Protein AF-A0A538NXH7-F1 (afdb_monomer)

Mean predicted aligned error: 15.5 Å

Sequence (137 aa):
MNSCICNRLPARLLASCALILLAGQTIEAADPDWHSAPGCRWRQLPVAATGKTGFTLLSPEQTGITFTNILEERTGEANRVLFNGSGVAVGDYDGDGLADIYLCGLNGSNALYKNLGVRDRLQESILSRGGLYRRQW

Secondary structure (DSSP, 8-state):
------PPPP--SSSSSSSSSSTT---------PEEETTEEE------SSS--SPPPPPHHHH------B--HHHHHH-GGGGG---EEEE-SSSSSSPEEEE--SBS--EEEE---TTS--EEE---SS-------

Radius of gyration: 29.17 Å; Cα contacts (8 Å, |Δi|>4): 125; chains: 1; bounding box: 41×45×114 Å

Foldseek 3Di:
DDDDDDDDDDDDDDDDPPPPPPPPPPPPPPPAPWDDDVPDIDHDDPDPPDDDDDDDDDDCVRAVDPDDQDDDPVRCVVPVVCVVDDDKDWADPPPPPDIWIWGDHPPDDIWTWDDPDPVDHTHTDPPPPDDDDDDDD

Solvent-accessible surface area (backbone atoms only — not comparable to full-atom values): 9610 Å² total; per-residue (Å²): 139,86,84,86,85,82,84,82,81,80,96,79,88,85,84,80,81,83,81,74,79,78,85,72,80,76,79,70,74,74,80,70,79,66,46,81,52,95,95,48,72,49,58,85,76,89,71,76,93,68,78,86,83,81,86,78,91,74,52,44,89,72,48,40,57,79,86,70,72,43,71,59,65,71,59,34,70,77,38,63,70,56,76,79,59,58,60,74,50,76,44,51,85,85,71,83,81,47,67,20,41,39,41,43,34,77,42,80,71,64,48,42,32,41,53,60,53,102,88,41,55,34,40,72,51,82,84,78,80,77,79,92,77,90,69,89,127

pLDDT: mean 72.52, std 22.68, range [24.86, 96.19]

Structure (mmCIF, N/CA/C/O backbone):
data_AF-A0A538NXH7-F1
#
_entry.id   AF-A0A538NXH7-F1
#
loop_
_atom_site.group_PDB
_atom_site.id
_atom_site.type_symbol
_atom_site.label_atom_id
_atom_site.label_alt_id
_atom_site.label_comp_id
_atom_site.label_asym_id
_atom_site.label_entity_id
_atom_site.label_seq_id
_atom_site.pdbx_PDB_ins_code
_atom_site.Cartn_x
_atom_site.Cartn_y
_atom_site.Cartn_z
_atom_site.occupancy
_atom_site.B_iso_or_equiv
_atom_site.auth_seq_id
_atom_site.auth_comp_id
_atom_site.auth_asym_id
_atom_site.auth_atom_id
_atom_site.pdbx_PDB_model_num
ATOM 1 N N . MET A 1 1 ? 11.523 -21.056 91.749 1.00 37.94 1 MET A N 1
ATOM 2 C CA . MET A 1 1 ? 11.948 -21.652 90.464 1.00 37.94 1 MET A CA 1
ATOM 3 C C . MET A 1 1 ? 10.746 -21.714 89.539 1.00 37.94 1 MET A C 1
ATOM 5 O O . MET A 1 1 ? 9.652 -21.967 90.020 1.00 37.94 1 MET A O 1
ATOM 9 N N . ASN A 1 2 ? 11.014 -21.485 88.252 1.00 30.97 2 ASN A N 1
ATOM 10 C CA . ASN A 1 2 ? 10.152 -21.589 87.067 1.00 30.97 2 ASN A CA 1
ATOM 11 C C . ASN A 1 2 ? 9.356 -20.334 86.672 1.00 30.97 2 ASN A C 1
ATOM 13 O O . ASN A 1 2 ? 8.251 -20.068 87.129 1.00 30.97 2 ASN A O 1
ATOM 17 N N . SER A 1 3 ? 9.998 -19.593 85.763 1.00 32.03 3 SER A N 1
ATOM 18 C CA . SER A 1 3 ? 9.477 -18.497 84.951 1.00 32.03 3 SER A CA 1
ATOM 19 C C . SER A 1 3 ? 8.723 -19.064 83.740 1.00 32.03 3 SER A C 1
ATOM 21 O O . SER A 1 3 ? 9.250 -19.944 83.059 1.00 32.03 3 SER A O 1
ATOM 23 N N . CYS A 1 4 ? 7.521 -18.559 83.454 1.00 30.66 4 CYS A N 1
ATOM 24 C CA . CYS A 1 4 ? 6.772 -18.863 82.232 1.00 30.66 4 CYS A CA 1
ATOM 25 C C . CYS A 1 4 ? 7.037 -17.774 81.186 1.00 30.66 4 CYS A C 1
ATOM 27 O O . CYS A 1 4 ? 6.645 -16.622 81.361 1.00 30.66 4 CYS A O 1
ATOM 29 N N . ILE A 1 5 ? 7.688 -18.147 80.085 1.00 42.75 5 ILE A N 1
ATOM 30 C CA . ILE A 1 5 ? 7.879 -17.302 78.903 1.00 42.75 5 ILE A CA 1
ATOM 31 C C . ILE A 1 5 ? 6.667 -17.511 77.988 1.00 42.75 5 ILE A C 1
ATOM 33 O O . ILE A 1 5 ? 6.470 -18.595 77.446 1.00 42.75 5 ILE A O 1
ATOM 37 N N . CYS A 1 6 ? 5.840 -16.477 77.831 1.00 33.03 6 CYS A N 1
ATOM 38 C CA . CYS A 1 6 ? 4.724 -16.451 76.888 1.00 33.03 6 CYS A CA 1
ATOM 39 C C . CYS A 1 6 ? 5.203 -15.778 75.590 1.00 33.03 6 CYS A C 1
ATOM 41 O O . CYS A 1 6 ? 5.519 -14.588 75.580 1.00 33.03 6 CYS A O 1
ATOM 43 N N . ASN A 1 7 ? 5.317 -16.552 74.510 1.00 36.41 7 ASN A N 1
ATOM 44 C CA . ASN A 1 7 ? 5.834 -16.091 73.223 1.00 36.41 7 ASN A CA 1
ATOM 45 C C . ASN A 1 7 ? 4.742 -15.315 72.460 1.00 36.41 7 ASN A C 1
ATOM 47 O O . ASN A 1 7 ? 3.710 -15.880 72.100 1.00 36.41 7 ASN A O 1
ATOM 51 N N . ARG A 1 8 ? 4.964 -14.019 72.202 1.00 42.31 8 ARG A N 1
ATOM 52 C CA . ARG A 1 8 ? 4.133 -13.200 71.302 1.00 42.31 8 ARG A CA 1
ATOM 53 C C . ARG A 1 8 ? 4.491 -13.524 69.846 1.00 42.31 8 ARG A C 1
ATOM 55 O O . ARG A 1 8 ? 5.627 -13.305 69.438 1.00 42.31 8 ARG A O 1
ATOM 62 N N . LEU A 1 9 ? 3.527 -13.994 69.056 1.00 43.16 9 LEU A N 1
ATOM 63 C CA . LEU A 1 9 ? 3.652 -14.099 67.595 1.00 43.16 9 LEU A CA 1
ATOM 64 C C . LEU A 1 9 ? 3.444 -12.711 66.947 1.00 43.16 9 LEU A C 1
ATOM 66 O O . LEU A 1 9 ? 2.537 -11.988 67.366 1.00 43.16 9 LEU A O 1
ATOM 70 N N . PRO A 1 10 ? 4.252 -12.301 65.948 1.00 41.41 10 PRO A N 1
ATOM 71 C CA . PRO A 1 10 ? 4.138 -10.979 65.341 1.00 41.41 10 PRO A CA 1
ATOM 72 C C . PRO A 1 10 ? 3.034 -10.917 64.273 1.00 41.41 10 PRO A C 1
ATOM 74 O O . PRO A 1 10 ? 2.918 -11.772 63.396 1.00 41.41 10 PRO A O 1
ATOM 77 N N . ALA A 1 11 ? 2.254 -9.838 64.329 1.00 48.34 11 ALA A N 1
ATOM 78 C CA . ALA A 1 11 ? 1.169 -9.485 63.419 1.00 48.34 11 ALA A CA 1
ATOM 79 C C . ALA A 1 11 ? 1.677 -9.045 62.030 1.00 48.34 11 ALA A C 1
ATOM 81 O O . ALA A 1 11 ? 1.705 -7.856 61.712 1.00 48.34 11 ALA A O 1
ATOM 82 N N . ARG A 1 12 ? 2.105 -9.992 61.188 1.00 46.69 12 ARG A N 1
ATOM 83 C CA . ARG A 1 12 ? 2.513 -9.713 59.798 1.00 46.69 12 ARG A CA 1
ATOM 84 C C . ARG A 1 12 ? 2.051 -10.805 58.837 1.00 46.69 12 ARG A C 1
ATOM 86 O O . ARG A 1 12 ? 2.878 -11.501 58.268 1.00 46.69 12 ARG A O 1
ATOM 93 N N . LEU A 1 13 ? 0.741 -10.989 58.675 1.00 45.44 13 LEU A N 1
ATOM 94 C CA . LEU A 1 13 ? 0.214 -11.937 57.681 1.00 45.44 13 LEU A CA 1
ATOM 95 C C . LEU A 1 13 ? -1.259 -11.683 57.313 1.00 45.44 13 LEU A C 1
ATOM 97 O O . LEU A 1 13 ? -2.036 -12.618 57.221 1.00 45.44 13 LEU A O 1
ATOM 101 N N . LEU A 1 14 ? -1.680 -10.427 57.117 1.00 48.38 14 LEU A N 1
ATOM 102 C CA . LEU A 1 14 ? -3.050 -10.116 56.655 1.00 48.38 14 LEU A CA 1
ATOM 103 C C . LEU A 1 14 ? -3.125 -8.909 55.697 1.00 48.38 14 LEU A C 1
ATOM 105 O O . LEU A 1 14 ? -4.098 -8.166 55.713 1.00 48.38 14 LEU A O 1
ATOM 109 N N . ALA A 1 15 ? -2.112 -8.684 54.854 1.00 45.25 15 ALA A N 1
ATOM 110 C CA . ALA A 1 15 ? -2.114 -7.551 53.914 1.00 45.25 15 ALA A CA 1
ATOM 111 C C . ALA A 1 15 ? -1.806 -7.935 52.454 1.00 45.25 15 ALA A C 1
ATOM 113 O O . ALA A 1 15 ? -1.349 -7.093 51.690 1.00 45.25 15 ALA A O 1
ATOM 114 N N . SER A 1 16 ? -2.058 -9.187 52.050 1.00 48.09 16 SER A N 1
ATOM 115 C CA . SER A 1 16 ? -1.743 -9.660 50.687 1.00 48.09 16 SER A CA 1
ATOM 116 C C . SER A 1 16 ? -2.958 -10.042 49.833 1.00 48.09 16 SER A C 1
ATOM 118 O O . SER A 1 16 ? -2.782 -10.378 48.669 1.00 48.09 16 SER A O 1
ATOM 120 N N . CYS A 1 17 ? -4.190 -9.956 50.351 1.00 39.97 17 CYS A N 1
ATOM 121 C CA . CYS A 1 17 ? -5.390 -10.345 49.588 1.00 39.97 17 CYS A CA 1
ATOM 122 C C . CYS A 1 17 ? -6.182 -9.172 48.981 1.00 39.97 17 CYS A C 1
ATOM 124 O O . CYS A 1 17 ? -7.106 -9.407 48.212 1.00 39.97 17 CYS A O 1
ATOM 126 N N . ALA A 1 18 ? -5.834 -7.914 49.274 1.00 45.88 18 ALA A N 1
ATOM 127 C CA . ALA A 1 18 ? -6.592 -6.751 48.791 1.00 45.88 18 ALA A CA 1
ATOM 128 C C . ALA A 1 18 ? -6.104 -6.180 47.441 1.00 45.88 18 ALA A C 1
ATOM 130 O O . ALA A 1 18 ? -6.709 -5.247 46.924 1.00 45.88 18 ALA A O 1
ATOM 131 N N . LEU A 1 19 ? -5.033 -6.726 46.848 1.00 43.53 19 LEU A N 1
ATOM 132 C CA . LEU A 1 19 ? -4.392 -6.157 45.651 1.00 43.53 19 LEU A CA 1
ATOM 133 C C . LEU A 1 19 ? -4.705 -6.903 44.337 1.00 43.53 19 LEU A C 1
ATOM 135 O O . LEU A 1 19 ? -4.025 -6.689 43.341 1.00 43.53 19 LEU A O 1
ATOM 139 N N . ILE A 1 20 ? -5.715 -7.783 44.319 1.00 49.56 20 ILE A N 1
ATOM 140 C CA . ILE A 1 20 ? -6.089 -8.590 43.132 1.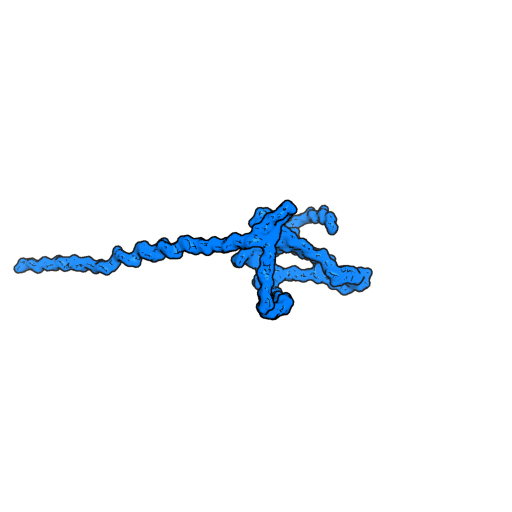00 49.56 20 ILE A CA 1
ATOM 141 C C . ILE A 1 20 ? -7.476 -8.195 42.570 1.00 49.56 20 ILE A C 1
ATOM 143 O O . ILE A 1 20 ? -7.975 -8.804 41.635 1.00 49.56 20 ILE A O 1
ATOM 147 N N . LEU A 1 21 ? -8.107 -7.124 43.068 1.00 46.94 21 LEU A N 1
ATOM 148 C CA . LEU A 1 21 ? -9.425 -6.671 42.579 1.00 46.94 21 LEU A CA 1
ATOM 149 C C . LEU A 1 21 ? -9.387 -5.487 41.592 1.00 46.94 21 LEU A C 1
ATOM 151 O O . LEU A 1 21 ? -10.435 -4.982 41.210 1.00 46.94 21 LEU A O 1
ATOM 155 N N . LEU A 1 22 ? -8.206 -5.064 41.126 1.00 50.72 22 LEU A N 1
ATOM 156 C CA . LEU A 1 22 ? -8.057 -3.986 40.128 1.00 50.72 22 LEU A CA 1
ATOM 157 C C . LEU A 1 22 ? -7.802 -4.478 38.690 1.00 50.72 22 LEU A C 1
ATOM 159 O O . LEU A 1 22 ? -7.595 -3.664 37.797 1.00 50.72 22 LEU A O 1
ATOM 163 N N . ALA A 1 23 ? -7.842 -5.788 38.430 1.00 50.47 23 ALA A N 1
ATOM 164 C CA . ALA A 1 23 ? -7.493 -6.365 37.124 1.00 50.47 23 ALA A CA 1
ATOM 165 C C . ALA A 1 23 ? -8.675 -6.507 36.137 1.00 50.47 23 ALA A C 1
ATOM 167 O O . ALA A 1 23 ? -8.577 -7.259 35.173 1.00 50.47 23 ALA A O 1
ATOM 168 N N . GLY A 1 24 ? -9.800 -5.827 36.379 1.00 46.84 24 GLY A N 1
ATOM 169 C CA . GLY A 1 24 ? -11.055 -6.070 35.655 1.00 46.84 24 GLY A CA 1
ATOM 170 C C . GLY A 1 24 ? -11.581 -4.926 34.790 1.00 46.84 24 GLY A C 1
ATOM 171 O O . GLY A 1 24 ? -12.680 -5.054 34.266 1.00 46.84 24 GLY A O 1
ATOM 172 N N . GLN A 1 25 ? -10.866 -3.806 34.640 1.00 47.03 25 GLN A N 1
ATOM 173 C CA . GLN A 1 25 ? -11.302 -2.765 33.704 1.00 47.03 25 GLN A CA 1
ATOM 174 C C . GLN A 1 25 ? -10.799 -3.099 32.302 1.00 47.03 25 GLN A C 1
ATOM 176 O O . GLN A 1 25 ? -9.761 -2.616 31.850 1.00 47.03 25 GLN A O 1
ATOM 181 N N . THR A 1 26 ? -11.542 -3.960 31.608 1.00 51.25 26 THR A N 1
ATOM 182 C CA . THR A 1 26 ? -11.484 -4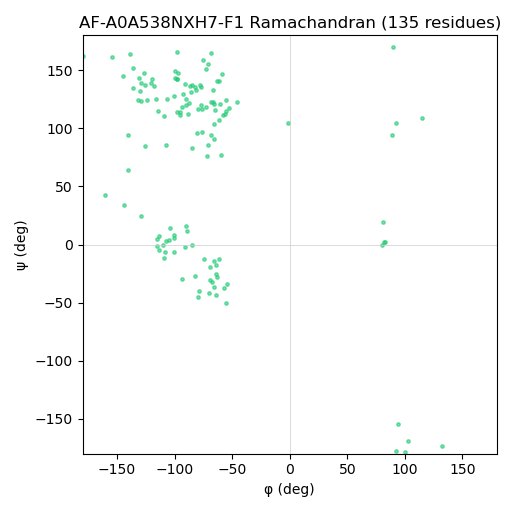.009 30.151 1.00 51.25 26 THR A CA 1
ATOM 183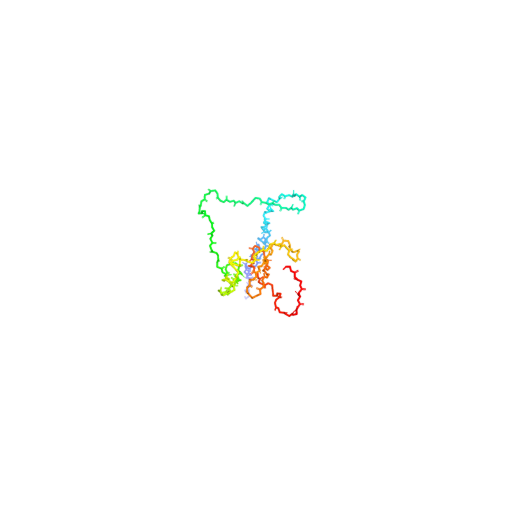 C C . THR A 1 26 ? -11.935 -2.645 29.649 1.00 51.25 26 THR A C 1
ATOM 185 O O . THR A 1 26 ? -13.107 -2.292 29.753 1.00 51.25 26 THR A O 1
ATOM 188 N N . ILE A 1 27 ? -10.995 -1.848 29.143 1.00 49.97 27 ILE A N 1
ATOM 189 C CA . ILE A 1 27 ? -11.334 -0.723 28.277 1.00 49.97 27 ILE A CA 1
ATOM 190 C C . ILE A 1 27 ? -11.905 -1.372 27.016 1.00 49.97 27 ILE A C 1
ATOM 192 O O . ILE A 1 27 ? -11.150 -1.767 26.126 1.00 49.97 27 ILE A O 1
ATOM 196 N N . GLU A 1 28 ? -13.221 -1.575 26.978 1.00 51.88 28 GLU A N 1
ATOM 197 C CA . GLU A 1 28 ? -13.920 -1.794 25.719 1.00 51.88 28 GLU A CA 1
ATOM 198 C C . GLU A 1 28 ? -13.616 -0.564 24.872 1.00 51.88 28 GLU A C 1
ATOM 200 O O . GLU A 1 28 ? -13.975 0.564 25.220 1.00 51.88 28 GLU A O 1
ATOM 205 N N . ALA A 1 29 ? -12.839 -0.764 23.806 1.00 53.25 29 ALA A N 1
ATOM 206 C CA . ALA A 1 29 ? -12.710 0.249 22.781 1.00 53.25 29 ALA A CA 1
ATOM 207 C C . ALA A 1 29 ? -14.138 0.548 22.327 1.00 53.25 29 ALA A C 1
ATOM 209 O O . ALA A 1 29 ? -14.811 -0.363 21.851 1.00 53.25 29 ALA A O 1
ATOM 210 N N . ALA A 1 30 ? -14.606 1.777 22.570 1.00 56.31 30 ALA A N 1
ATOM 211 C CA . ALA A 1 30 ? -15.941 2.201 22.178 1.00 56.31 30 ALA A CA 1
ATOM 212 C C . ALA A 1 30 ? -16.180 1.748 20.736 1.00 56.31 30 ALA A C 1
ATOM 214 O O . ALA A 1 30 ? -15.360 2.062 19.864 1.00 56.31 30 ALA A O 1
ATOM 215 N N . ASP A 1 31 ? -17.237 0.955 20.528 1.00 58.09 31 ASP A N 1
ATOM 216 C CA . ASP A 1 31 ? -17.614 0.490 19.199 1.00 58.09 31 ASP A CA 1
ATOM 217 C C . ASP A 1 31 ? -17.713 1.735 18.316 1.00 58.09 31 ASP A C 1
ATOM 219 O O . ASP A 1 31 ? -18.445 2.670 18.665 1.00 58.09 31 ASP A O 1
ATOM 223 N N . PRO A 1 32 ? -16.886 1.858 17.268 1.00 66.62 32 PRO A N 1
ATOM 224 C CA . PRO A 1 32 ? -16.917 3.060 16.467 1.00 66.62 32 PRO A CA 1
ATOM 225 C C . PRO A 1 32 ? -18.314 3.256 15.875 1.00 66.62 32 PRO A C 1
ATOM 227 O O . PRO A 1 32 ? -18.947 2.268 15.531 1.00 66.62 32 PRO A O 1
ATOM 230 N N . ASP A 1 33 ? -18.765 4.503 15.697 1.00 82.88 33 ASP A N 1
ATOM 231 C CA . ASP A 1 33 ? -20.027 4.842 15.008 1.00 82.88 33 ASP A CA 1
ATOM 232 C C . ASP A 1 33 ? -20.029 4.326 13.551 1.00 82.88 33 ASP A C 1
ATOM 234 O O . ASP A 1 33 ? -19.768 5.051 12.587 1.00 82.88 33 ASP A O 1
ATOM 238 N N . TRP A 1 34 ? -20.250 3.028 13.379 1.00 85.31 34 TRP A N 1
ATOM 239 C CA . TRP A 1 34 ? -20.320 2.347 12.101 1.00 85.31 34 TRP A CA 1
ATOM 240 C C . TRP A 1 34 ? -21.768 2.360 11.620 1.00 85.31 34 TRP A C 1
ATOM 242 O O . TRP A 1 34 ? -22.665 1.794 12.241 1.00 85.31 34 TRP A O 1
ATOM 252 N N . HIS A 1 35 ? -21.994 2.953 10.455 1.00 89.00 35 HIS A N 1
ATOM 253 C CA . HIS A 1 35 ? -23.268 2.911 9.755 1.00 89.00 35 HIS A CA 1
ATOM 254 C C . HIS A 1 35 ? -23.274 1.742 8.770 1.00 89.00 35 HIS A C 1
ATOM 256 O O . HIS A 1 35 ? -22.359 1.594 7.958 1.00 89.00 35 HIS A O 1
ATOM 262 N N . SER A 1 36 ? -24.318 0.916 8.824 1.00 92.12 36 SER A N 1
ATOM 263 C CA . SER A 1 36 ? -24.506 -0.206 7.898 1.00 92.12 36 SER A CA 1
ATOM 264 C C . SER A 1 36 ? -25.318 0.215 6.671 1.00 92.12 36 SER A C 1
ATOM 266 O O . SER A 1 36 ? -26.322 0.917 6.797 1.00 92.12 36 SER A O 1
ATOM 268 N N . ALA A 1 37 ? -24.908 -0.243 5.490 1.00 88.31 37 ALA A N 1
ATOM 269 C CA . ALA A 1 37 ? -25.612 -0.081 4.221 1.00 88.31 37 ALA A CA 1
ATOM 270 C C . ALA A 1 37 ? -25.541 -1.392 3.408 1.00 88.31 37 ALA A C 1
ATOM 272 O O . ALA A 1 37 ? -24.726 -2.266 3.718 1.00 88.31 37 ALA A O 1
ATOM 273 N N . PRO A 1 38 ? -26.383 -1.587 2.374 1.00 93.19 38 PRO A N 1
ATOM 274 C CA . PRO A 1 38 ? -26.321 -2.794 1.553 1.00 93.19 38 PRO A CA 1
ATOM 275 C C . PRO A 1 38 ? -24.924 -2.989 0.946 1.00 93.19 38 PRO A C 1
ATOM 277 O O . PRO A 1 38 ? -24.489 -2.210 0.103 1.00 93.19 38 PRO A O 1
ATOM 280 N N . GLY A 1 39 ? -24.218 -4.031 1.391 1.00 85.12 39 GLY A N 1
ATOM 281 C CA . GLY A 1 39 ? -22.886 -4.386 0.898 1.00 85.12 39 GLY A CA 1
ATOM 282 C C . GLY A 1 39 ? -21.713 -3.602 1.500 1.00 85.12 39 GLY A C 1
ATOM 283 O O . GLY A 1 39 ? -20.580 -3.852 1.096 1.00 85.12 39 GLY A O 1
ATOM 284 N N . CYS A 1 40 ? -21.927 -2.688 2.454 1.00 82.00 40 CYS A N 1
ATOM 285 C CA . CYS A 1 40 ? -20.820 -1.988 3.112 1.00 82.00 40 CYS A CA 1
ATOM 286 C C . CYS A 1 40 ? -21.157 -1.481 4.522 1.00 82.00 40 CYS A C 1
ATOM 288 O O . CYS A 1 40 ? -22.314 -1.312 4.902 1.00 82.00 40 CYS A O 1
ATOM 290 N N . ARG A 1 41 ? -20.109 -1.191 5.298 1.00 85.44 41 ARG A N 1
ATOM 291 C CA . ARG A 1 41 ? -20.187 -0.360 6.504 1.00 85.44 41 ARG A CA 1
ATOM 292 C C . ARG A 1 41 ? -19.290 0.851 6.321 1.00 85.44 41 ARG A C 1
ATOM 294 O O . ARG A 1 41 ? -18.209 0.732 5.745 1.00 85.44 41 ARG A O 1
ATOM 301 N N . TRP A 1 42 ? -19.717 2.004 6.808 1.00 86.38 42 TRP A N 1
ATOM 302 C CA . TRP A 1 42 ? -18.929 3.227 6.731 1.00 86.38 42 TRP A CA 1
ATOM 303 C C . TRP A 1 42 ? -18.976 3.973 8.056 1.00 86.38 42 TRP A C 1
ATOM 305 O O . TRP A 1 42 ? -19.930 3.867 8.819 1.00 86.38 42 TRP A O 1
ATOM 315 N N . ARG A 1 43 ? -17.920 4.729 8.331 1.00 87.44 43 ARG A N 1
ATOM 316 C CA . ARG A 1 43 ? -17.825 5.616 9.486 1.00 87.44 43 ARG A CA 1
ATOM 317 C C . ARG A 1 43 ? -17.224 6.921 9.013 1.00 87.44 43 ARG A C 1
ATOM 319 O O . ARG A 1 43 ? -16.228 6.910 8.286 1.00 87.44 43 ARG A O 1
ATOM 326 N N . GLN A 1 44 ? -17.801 8.037 9.439 1.00 84.06 44 GLN A N 1
ATOM 327 C CA . GLN A 1 44 ? -17.192 9.332 9.189 1.00 84.06 44 GLN A CA 1
ATOM 328 C C . GLN A 1 44 ? -15.879 9.425 9.969 1.00 84.06 44 GLN A C 1
ATOM 330 O O . GLN A 1 44 ? -15.852 9.266 11.188 1.00 84.06 44 GLN A O 1
ATOM 335 N N . LEU A 1 45 ? -14.777 9.674 9.262 1.00 81.25 45 LEU A N 1
ATOM 336 C CA . LEU A 1 45 ? -13.500 9.930 9.912 1.00 81.25 45 LEU A CA 1
ATOM 337 C C . LEU A 1 45 ? -13.592 11.288 10.6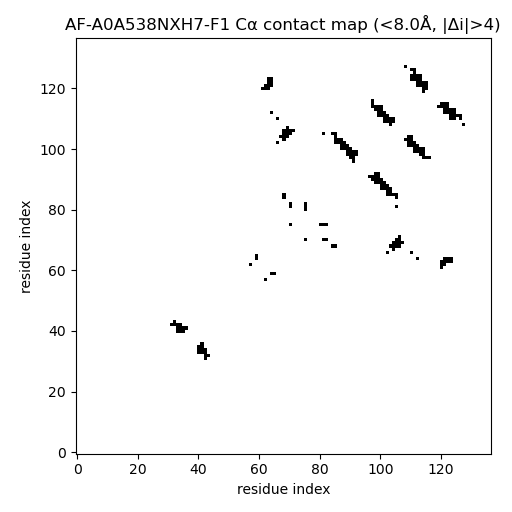30 1.00 81.25 45 LEU A C 1
ATOM 339 O O . LEU A 1 45 ? -13.876 12.285 9.960 1.00 81.25 45 LEU A O 1
ATOM 343 N N . PRO A 1 46 ? -13.365 11.367 11.955 1.00 78.25 46 PRO A N 1
ATOM 344 C CA . PRO A 1 46 ? -13.312 12.645 12.648 1.00 78.25 46 PRO A CA 1
ATOM 345 C C . PRO A 1 46 ? -12.094 13.421 12.143 1.00 78.25 46 PRO A C 1
ATOM 347 O O . PRO A 1 46 ? -10.955 13.110 12.486 1.00 78.25 46 PRO A O 1
ATOM 350 N N . VAL A 1 47 ? -12.323 14.412 11.285 1.00 78.25 47 VAL A N 1
ATOM 351 C CA . VAL A 1 47 ? -11.267 15.309 10.812 1.00 78.25 47 VAL A CA 1
ATOM 352 C C . VAL A 1 47 ? -11.204 16.488 11.773 1.00 78.25 47 VAL A C 1
ATOM 354 O O . VAL A 1 47 ? -12.218 17.140 12.023 1.00 78.25 47 VAL A O 1
ATOM 357 N N . ALA A 1 48 ? -10.028 16.756 12.339 1.00 78.38 48 ALA A N 1
ATOM 358 C CA . ALA A 1 48 ? -9.849 17.888 13.239 1.00 78.38 48 ALA A CA 1
ATOM 359 C C . ALA A 1 48 ? -10.170 19.202 12.502 1.00 78.38 48 ALA A C 1
ATOM 361 O O . ALA A 1 48 ? -9.543 19.524 11.495 1.00 78.38 48 ALA A O 1
ATOM 362 N N . ALA A 1 49 ? -11.152 19.959 13.006 1.00 73.44 49 ALA A N 1
ATOM 363 C CA . ALA A 1 49 ? -11.561 21.245 12.427 1.00 73.44 49 ALA A CA 1
ATOM 364 C C . ALA A 1 49 ? -10.494 22.343 12.601 1.00 73.44 49 ALA A C 1
ATOM 366 O O . ALA A 1 49 ? -10.508 23.354 11.903 1.00 73.44 49 ALA A O 1
ATOM 367 N N . THR A 1 50 ? -9.569 22.142 13.540 1.00 76.75 50 THR A N 1
ATOM 368 C CA . THR A 1 50 ? -8.448 23.030 13.846 1.00 76.75 50 THR A CA 1
ATOM 369 C C . THR A 1 50 ? -7.156 22.214 13.911 1.00 76.75 50 THR A C 1
ATOM 371 O O . THR A 1 50 ? -7.152 21.072 14.366 1.00 76.75 50 THR A O 1
ATOM 374 N N . GLY A 1 51 ? -6.046 22.782 13.434 1.00 73.69 51 GLY A N 1
ATOM 375 C CA . GLY A 1 51 ? -4.748 22.103 13.383 1.00 73.69 51 GLY A CA 1
ATOM 376 C C . GLY A 1 51 ? -4.060 22.232 12.025 1.00 73.69 51 GLY A C 1
ATOM 377 O O . GLY A 1 51 ? -4.502 22.977 11.151 1.00 73.69 51 GLY A O 1
ATOM 378 N N . LYS A 1 52 ? -2.940 21.524 11.860 1.00 74.00 52 LYS A N 1
ATOM 379 C CA . LYS A 1 52 ? -2.175 21.507 10.608 1.00 74.00 52 LYS A CA 1
ATOM 380 C C . LYS A 1 52 ? -2.941 20.690 9.563 1.00 74.00 52 LYS A C 1
ATOM 382 O O . LYS A 1 52 ? -3.158 19.499 9.758 1.00 74.00 52 LYS A O 1
ATOM 387 N N . THR A 1 53 ? -3.338 21.323 8.465 1.00 76.81 53 THR A N 1
ATOM 388 C CA . THR A 1 53 ? -3.923 20.637 7.308 1.00 76.81 53 THR A CA 1
ATOM 389 C C . THR A 1 53 ? -2.853 19.856 6.541 1.00 76.81 53 THR A C 1
ATOM 391 O O . THR A 1 53 ? -1.677 20.227 6.525 1.00 76.81 53 THR A O 1
ATOM 394 N N . GLY A 1 54 ? -3.268 18.771 5.885 1.00 79.94 54 GLY A N 1
ATOM 395 C CA . GLY A 1 54 ? -2.408 17.959 5.025 1.00 79.94 54 GLY A CA 1
ATOM 396 C C . GLY A 1 54 ? -1.943 16.651 5.660 1.00 79.94 54 GLY A C 1
ATOM 397 O O . GLY A 1 54 ? -2.452 16.208 6.687 1.00 79.94 54 GLY A O 1
ATOM 398 N N . PHE A 1 55 ? -0.983 16.015 4.995 1.00 84.06 55 PHE A N 1
ATOM 399 C CA . PHE A 1 55 ? -0.442 14.719 5.387 1.00 84.06 55 PHE A CA 1
ATOM 400 C C . PHE A 1 55 ? 0.881 14.888 6.135 1.00 84.06 55 PHE A C 1
ATOM 402 O O . PHE A 1 55 ? 1.704 15.740 5.792 1.00 84.06 55 PHE A O 1
ATOM 409 N N . THR A 1 56 ? 1.095 14.044 7.141 1.00 84.19 56 THR A N 1
ATOM 410 C CA . THR A 1 56 ? 2.393 13.893 7.803 1.00 84.19 56 THR A CA 1
ATOM 411 C C . THR A 1 56 ? 3.062 12.651 7.246 1.00 84.19 56 THR A C 1
ATOM 413 O O . THR A 1 56 ? 2.461 11.578 7.239 1.00 84.19 56 THR A O 1
ATOM 416 N N . LEU A 1 57 ? 4.304 12.794 6.789 1.00 87.62 57 LEU A N 1
ATOM 417 C CA . LEU A 1 57 ? 5.109 11.646 6.402 1.00 87.62 57 LEU A CA 1
ATOM 418 C C . LEU A 1 57 ? 5.399 10.802 7.649 1.00 87.62 57 LEU A C 1
ATOM 420 O O . LEU A 1 57 ? 5.982 11.305 8.609 1.00 87.62 57 LEU A O 1
ATOM 424 N N . LEU A 1 58 ? 4.982 9.539 7.624 1.00 88.69 58 LEU A N 1
ATOM 425 C CA . LEU A 1 58 ? 5.326 8.552 8.641 1.00 88.69 58 LEU A CA 1
ATOM 426 C C . LEU A 1 58 ? 6.499 7.711 8.147 1.00 88.69 58 LEU A C 1
ATOM 428 O O . LEU A 1 58 ? 6.581 7.394 6.959 1.00 88.69 58 LEU A O 1
ATOM 432 N N . SER A 1 59 ? 7.403 7.351 9.054 1.00 91.38 59 SER A N 1
ATOM 433 C CA . SER A 1 59 ? 8.553 6.528 8.693 1.00 91.38 59 SER A CA 1
ATOM 434 C C . SER A 1 59 ? 8.156 5.055 8.481 1.00 91.38 59 SER A C 1
ATOM 436 O O . SER A 1 59 ? 7.130 4.598 9.013 1.00 91.38 59 SER A O 1
ATOM 438 N N . PRO A 1 60 ? 8.961 4.271 7.742 1.00 89.75 60 PRO A N 1
ATOM 439 C CA . PRO A 1 60 ? 8.779 2.823 7.646 1.00 89.75 60 PRO A CA 1
ATOM 440 C C . PRO A 1 60 ? 8.738 2.130 9.013 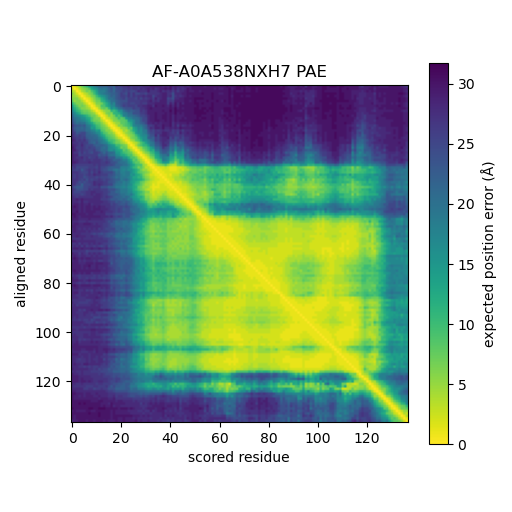1.00 89.75 60 PRO A C 1
ATOM 442 O O . PRO A 1 60 ? 7.970 1.197 9.209 1.00 89.75 60 PRO A O 1
ATOM 445 N N . GLU A 1 61 ? 9.491 2.613 10.003 1.00 89.12 61 GLU A N 1
ATOM 446 C CA . GLU A 1 61 ? 9.521 2.041 11.358 1.00 89.12 61 GLU A CA 1
ATOM 447 C C . GLU A 1 61 ? 8.208 2.265 12.123 1.00 89.12 61 GLU A C 1
ATOM 449 O O . GLU A 1 61 ? 7.833 1.449 12.976 1.00 89.12 61 GLU A O 1
ATOM 454 N N . GLN A 1 62 ? 7.518 3.372 11.825 1.00 86.25 62 GLN A N 1
ATOM 455 C CA . GLN A 1 62 ? 6.218 3.710 12.405 1.00 86.25 62 GLN A CA 1
ATOM 456 C C . GLN A 1 62 ? 5.079 2.930 11.743 1.00 86.25 62 GLN A C 1
ATOM 458 O O . GLN A 1 62 ? 4.160 2.496 12.430 1.00 86.25 62 GLN A O 1
ATOM 463 N N . THR A 1 63 ? 5.133 2.756 10.421 1.00 89.25 63 THR A N 1
ATOM 464 C CA . THR A 1 63 ? 4.040 2.147 9.640 1.00 89.25 63 THR A CA 1
ATOM 465 C C . THR A 1 63 ? 4.196 0.642 9.438 1.00 89.25 63 THR A C 1
ATOM 467 O O . THR A 1 63 ? 3.197 -0.062 9.316 1.00 89.25 63 THR A O 1
ATOM 470 N N . GLY A 1 64 ? 5.434 0.149 9.400 1.00 89.62 64 GLY A N 1
ATOM 471 C CA . GLY A 1 64 ? 5.781 -1.186 8.917 1.00 89.62 64 GLY A CA 1
ATOM 472 C C . GLY A 1 64 ? 5.851 -1.304 7.388 1.00 89.62 64 GLY A C 1
ATOM 473 O O . GLY A 1 64 ? 6.156 -2.382 6.883 1.00 89.62 64 GLY A O 1
ATOM 474 N N . ILE A 1 65 ? 5.600 -0.222 6.637 1.00 91.50 65 ILE A N 1
ATOM 475 C CA . ILE A 1 65 ? 5.629 -0.223 5.168 1.00 91.50 65 ILE A CA 1
ATOM 476 C C . ILE A 1 65 ? 7.015 0.200 4.676 1.00 91.50 65 ILE A C 1
ATOM 478 O O . ILE A 1 65 ? 7.449 1.328 4.890 1.00 91.50 65 ILE A O 1
ATOM 482 N N . THR A 1 66 ? 7.684 -0.701 3.963 1.00 92.62 66 THR A N 1
ATOM 483 C CA . THR A 1 66 ? 9.026 -0.510 3.378 1.00 92.62 66 THR A CA 1
ATOM 484 C C . THR A 1 66 ? 9.020 -0.499 1.846 1.00 92.62 66 THR A C 1
ATOM 486 O O . THR A 1 66 ? 10.055 -0.272 1.219 1.00 92.62 66 THR A O 1
ATOM 489 N N . PHE A 1 67 ? 7.863 -0.750 1.233 1.00 93.25 67 PHE A N 1
ATOM 490 C CA . PHE A 1 67 ? 7.708 -0.866 -0.209 1.00 93.25 67 PHE A CA 1
ATOM 491 C C . PHE A 1 67 ? 8.076 0.429 -0.934 1.00 93.25 67 PHE A C 1
ATOM 493 O O . PHE A 1 67 ? 7.719 1.529 -0.514 1.00 93.25 67 PHE A O 1
ATOM 500 N N . THR A 1 68 ? 8.741 0.281 -2.077 1.00 91.56 68 THR A N 1
ATOM 501 C CA . THR A 1 68 ? 9.027 1.374 -3.004 1.00 91.56 68 THR A CA 1
ATOM 502 C C . THR A 1 68 ? 8.659 0.926 -4.410 1.00 91.56 68 THR A C 1
ATOM 504 O O . THR A 1 68 ? 9.169 -0.084 -4.892 1.00 91.56 68 THR A O 1
ATOM 507 N N . ASN A 1 69 ? 7.801 1.692 -5.086 1.00 92.56 69 ASN A N 1
ATOM 508 C CA . ASN A 1 69 ? 7.527 1.477 -6.501 1.00 92.56 69 ASN A CA 1
ATOM 509 C C . ASN A 1 69 ? 8.703 2.011 -7.328 1.00 92.56 69 ASN A C 1
ATOM 511 O O . ASN A 1 69 ? 8.795 3.212 -7.585 1.00 92.56 69 ASN A O 1
ATOM 515 N N . ILE A 1 70 ? 9.617 1.123 -7.703 1.00 93.50 70 ILE A N 1
ATOM 516 C CA . ILE A 1 70 ? 10.780 1.468 -8.517 1.00 93.50 70 ILE A CA 1
ATOM 517 C C . ILE A 1 70 ? 10.368 1.422 -9.991 1.00 93.50 70 ILE A C 1
ATOM 519 O O . ILE A 1 70 ? 9.683 0.496 -10.417 1.00 93.50 70 ILE A O 1
ATOM 523 N N . LEU A 1 71 ? 10.805 2.412 -10.768 1.00 92.44 71 LEU A N 1
ATOM 524 C CA . LEU A 1 71 ? 10.665 2.446 -12.221 1.00 92.44 71 LEU A CA 1
ATOM 525 C C . LEU A 1 71 ? 12.030 2.757 -12.830 1.00 92.44 71 LEU A C 1
ATOM 527 O O . LEU A 1 71 ? 12.639 3.776 -12.509 1.00 92.44 71 LEU A O 1
ATOM 531 N N . GLU A 1 72 ? 12.509 1.882 -13.710 1.00 93.00 72 GLU A N 1
ATOM 532 C CA . GLU A 1 72 ? 13.720 2.152 -14.486 1.00 93.00 72 GLU A CA 1
ATOM 533 C C . GLU A 1 72 ? 13.492 3.312 -15.456 1.00 93.00 72 GLU A C 1
ATOM 535 O O . GLU A 1 72 ? 12.508 3.332 -16.197 1.00 93.00 72 GLU A O 1
ATOM 540 N N . GLU A 1 73 ? 14.439 4.250 -15.493 1.00 92.38 73 GLU A N 1
ATOM 541 C CA . GLU A 1 73 ? 14.332 5.491 -16.265 1.00 92.38 73 GLU A CA 1
ATOM 542 C C . GLU A 1 73 ? 14.040 5.232 -17.746 1.00 92.38 73 GLU A C 1
ATOM 544 O O . GLU A 1 73 ? 13.042 5.722 -18.265 1.00 92.38 73 GLU A O 1
ATOM 549 N N . ARG A 1 74 ? 14.817 4.356 -18.397 1.00 94.12 74 ARG A N 1
ATOM 550 C CA . ARG A 1 74 ? 14.605 3.980 -19.806 1.00 94.12 74 ARG A CA 1
ATOM 551 C C . ARG A 1 74 ? 13.200 3.415 -20.059 1.00 94.12 74 ARG A C 1
ATOM 553 O O . ARG A 1 74 ? 12.610 3.666 -21.109 1.00 94.12 74 ARG A O 1
ATOM 560 N N . THR A 1 75 ? 12.661 2.646 -19.114 1.00 92.00 75 THR A N 1
ATOM 561 C CA . THR A 1 75 ? 11.311 2.071 -19.212 1.00 92.00 75 THR A CA 1
ATOM 562 C C . THR A 1 75 ? 10.250 3.164 -19.080 1.00 92.00 75 THR A C 1
ATOM 564 O O . THR A 1 75 ? 9.294 3.190 -19.857 1.00 92.00 75 THR A O 1
ATOM 567 N N . GLY A 1 76 ? 10.447 4.113 -18.161 1.00 93.75 76 GLY A N 1
ATOM 568 C CA . GLY A 1 76 ? 9.591 5.293 -18.023 1.00 93.75 76 GLY A CA 1
ATOM 569 C C . GLY A 1 76 ? 9.656 6.244 -19.224 1.00 93.75 76 GLY A C 1
ATOM 570 O O . GLY A 1 76 ? 8.633 6.791 -19.632 1.00 93.75 76 GLY A O 1
ATOM 571 N N . GLU A 1 77 ? 10.824 6.419 -19.841 1.00 95.31 77 GLU A N 1
ATOM 572 C CA . GLU A 1 77 ? 10.983 7.205 -21.072 1.00 95.31 77 GLU A CA 1
ATOM 573 C C . GLU A 1 77 ? 10.221 6.578 -22.243 1.00 95.31 77 GLU A C 1
ATOM 575 O O . GLU A 1 77 ? 9.530 7.281 -22.984 1.00 95.31 77 GLU A O 1
ATOM 580 N N . ALA A 1 78 ? 10.310 5.251 -22.381 1.00 95.31 78 ALA A N 1
ATOM 581 C CA . ALA A 1 78 ? 9.611 4.502 -23.421 1.00 95.31 78 ALA A CA 1
ATOM 582 C C . ALA A 1 78 ? 8.085 4.501 -23.224 1.00 95.31 78 ALA A C 1
ATOM 584 O O . ALA A 1 78 ? 7.338 4.487 -24.204 1.00 95.31 78 ALA A O 1
ATOM 585 N N . ASN A 1 79 ? 7.610 4.538 -21.974 1.00 93.88 79 ASN A N 1
ATOM 586 C CA . ASN A 1 79 ? 6.192 4.662 -21.653 1.00 93.88 79 ASN A CA 1
ATOM 587 C C . ASN A 1 79 ? 5.962 5.594 -20.457 1.00 93.88 79 ASN A C 1
ATOM 589 O O . ASN A 1 79 ? 5.929 5.177 -19.297 1.00 93.88 79 ASN A O 1
ATOM 593 N N . ARG A 1 80 ? 5.695 6.867 -20.763 1.00 92.81 80 ARG A N 1
ATOM 594 C CA . ARG A 1 80 ? 5.508 7.909 -19.747 1.00 92.81 80 ARG A CA 1
ATOM 595 C C . ARG A 1 80 ? 4.295 7.705 -18.840 1.00 92.81 80 ARG A C 1
ATOM 597 O O . ARG A 1 80 ? 4.254 8.312 -17.774 1.00 92.81 80 ARG A O 1
ATOM 604 N N . VAL A 1 81 ? 3.329 6.864 -19.221 1.00 93.50 81 VAL A N 1
ATOM 605 C CA . VAL A 1 81 ? 2.173 6.541 -18.365 1.00 93.50 81 VAL A CA 1
ATOM 606 C C . VAL A 1 81 ? 2.621 5.832 -17.087 1.00 93.50 81 VAL A C 1
ATOM 608 O O . VAL A 1 81 ? 1.991 6.005 -16.047 1.00 93.50 81 VAL A O 1
ATOM 611 N N . LEU A 1 82 ? 3.743 5.105 -17.124 1.00 92.38 82 LEU A N 1
ATOM 612 C CA . LEU A 1 82 ? 4.269 4.384 -15.964 1.00 92.38 82 LEU A CA 1
ATOM 613 C C . LEU A 1 82 ? 4.674 5.327 -14.818 1.00 92.38 82 LEU A C 1
ATOM 615 O O . LEU A 1 82 ? 4.591 4.939 -13.659 1.00 92.38 82 LEU A O 1
ATOM 619 N N . PHE A 1 83 ? 5.014 6.592 -15.090 1.00 90.69 83 PHE A N 1
ATOM 620 C CA . PHE A 1 83 ? 5.297 7.571 -14.029 1.00 90.69 83 PHE A CA 1
ATOM 621 C C . PHE A 1 83 ? 4.078 7.912 -13.158 1.00 90.69 83 PHE A C 1
ATOM 623 O O . PHE A 1 83 ? 4.247 8.466 -12.074 1.00 90.69 83 PHE A O 1
ATOM 630 N N . ASN A 1 84 ? 2.863 7.551 -13.583 1.00 91.62 84 ASN A N 1
ATOM 631 C CA . ASN A 1 84 ? 1.659 7.713 -12.767 1.00 91.62 84 ASN A CA 1
ATOM 632 C C . ASN A 1 84 ? 1.565 6.675 -11.629 1.00 91.62 84 ASN A C 1
ATOM 634 O O . ASN A 1 84 ? 0.746 6.839 -10.727 1.00 91.62 84 ASN A O 1
ATOM 638 N N . GLY A 1 85 ? 2.397 5.625 -11.648 1.00 91.06 85 GLY A N 1
ATOM 639 C CA . GLY A 1 85 ? 2.417 4.559 -10.644 1.00 91.06 85 GLY A CA 1
ATOM 640 C C . GLY A 1 85 ? 1.694 3.276 -11.074 1.00 91.06 85 GLY A C 1
ATOM 641 O O . GLY A 1 85 ? 1.202 3.167 -12.193 1.00 91.06 85 GLY A O 1
ATOM 642 N N . SER A 1 86 ? 1.658 2.289 -10.169 1.00 92.12 86 SER A N 1
ATOM 643 C CA . SER A 1 86 ? 1.132 0.931 -10.429 1.00 92.12 86 SER A CA 1
ATOM 644 C C . SER A 1 86 ? -0.212 0.631 -9.737 1.00 92.12 86 SER A C 1
ATOM 646 O O . SER A 1 86 ? -0.821 -0.411 -9.960 1.00 92.12 86 SER A O 1
ATOM 648 N N . GLY A 1 87 ? -0.695 1.548 -8.892 1.00 93.50 87 GLY A N 1
ATOM 649 C CA . GLY A 1 87 ? -1.935 1.387 -8.130 1.00 93.50 87 GLY A CA 1
ATOM 650 C C . GLY A 1 87 ? -1.767 0.726 -6.756 1.00 93.50 87 GLY A C 1
ATOM 651 O O . GLY A 1 87 ? -0.697 0.241 -6.383 1.00 93.50 87 GLY A O 1
ATOM 652 N N . VAL A 1 88 ? -2.854 0.763 -5.985 1.00 95.88 88 VAL A N 1
ATOM 653 C CA . VAL A 1 88 ? -2.979 0.231 -4.622 1.00 95.88 88 VAL A CA 1
ATOM 654 C C . VAL A 1 88 ? -4.387 -0.330 -4.441 1.00 95.88 88 VAL A C 1
ATOM 656 O O . VAL A 1 88 ? -5.346 0.226 -4.981 1.00 95.88 88 VAL A O 1
ATOM 659 N N . ALA A 1 89 ? -4.518 -1.405 -3.669 1.00 95.88 89 ALA A N 1
ATOM 660 C CA . ALA A 1 89 ? -5.802 -1.922 -3.211 1.00 95.88 89 ALA A CA 1
ATOM 661 C C . ALA A 1 89 ? -5.796 -2.069 -1.686 1.00 95.88 89 ALA A C 1
ATOM 663 O O . ALA A 1 89 ? -4.757 -2.339 -1.084 1.00 95.88 89 ALA A O 1
ATOM 664 N N . VAL A 1 90 ? -6.962 -1.879 -1.070 1.00 95.00 90 VAL A N 1
ATOM 665 C CA . VAL A 1 90 ? -7.165 -2.024 0.374 1.00 95.00 90 VAL A CA 1
ATOM 666 C C . VAL A 1 90 ? -8.376 -2.916 0.603 1.00 95.00 90 VAL A C 1
ATOM 668 O O . VAL A 1 90 ? -9.421 -2.699 -0.012 1.00 95.00 90 VAL A O 1
ATOM 671 N N . GLY A 1 91 ? -8.241 -3.907 1.477 1.00 90.88 91 GLY A N 1
ATOM 672 C CA . GLY A 1 91 ? -9.308 -4.853 1.784 1.00 90.88 91 GLY A CA 1
ATOM 673 C C . GLY A 1 91 ? -8.876 -5.873 2.826 1.00 90.88 91 GLY A C 1
ATOM 674 O O . GLY A 1 91 ? -7.690 -6.037 3.064 1.00 90.88 91 GLY A O 1
ATOM 675 N N . ASP A 1 92 ? -9.849 -6.528 3.444 1.00 91.94 92 ASP A N 1
ATOM 676 C CA . ASP A 1 92 ? -9.636 -7.623 4.393 1.00 91.94 92 ASP A CA 1
ATOM 677 C C . ASP A 1 92 ? -9.375 -8.914 3.604 1.00 91.94 92 ASP A C 1
ATOM 679 O O . ASP A 1 92 ? -10.317 -9.516 3.073 1.00 91.94 92 ASP A O 1
ATOM 683 N N . TYR A 1 93 ? -8.100 -9.266 3.394 1.00 91.75 93 TYR A N 1
ATOM 684 C CA . TYR A 1 93 ? -7.756 -10.378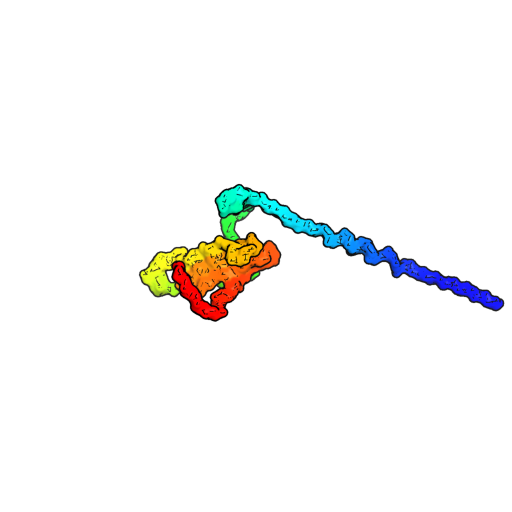 2.494 1.00 91.75 93 TYR A CA 1
ATOM 685 C C . TYR A 1 93 ? -7.871 -11.743 3.179 1.00 91.75 93 TYR A C 1
ATOM 687 O O . TYR A 1 93 ? -8.080 -12.743 2.484 1.00 91.75 93 TYR A O 1
ATOM 695 N N . ASP A 1 94 ? -7.710 -11.797 4.504 1.00 91.44 94 ASP A N 1
ATOM 696 C CA . ASP A 1 94 ? -7.725 -13.043 5.278 1.00 91.44 94 ASP A CA 1
ATOM 697 C C . ASP A 1 94 ? -8.955 -13.224 6.179 1.00 91.44 94 ASP A C 1
ATOM 699 O O . ASP A 1 94 ? -9.130 -14.296 6.766 1.00 91.44 94 ASP A O 1
ATOM 703 N N . GLY A 1 95 ? -9.867 -12.253 6.188 1.00 89.94 95 GLY A N 1
ATOM 704 C CA . GLY A 1 95 ? -11.160 -12.340 6.857 1.00 89.94 95 GLY A CA 1
ATOM 705 C C . GLY A 1 95 ? -11.095 -12.066 8.357 1.00 89.94 95 GLY A C 1
ATOM 706 O O . GLY A 1 95 ? -12.005 -12.488 9.077 1.00 89.94 95 GLY A O 1
ATOM 707 N N . ASP A 1 96 ? -10.040 -11.411 8.848 1.00 86.81 96 ASP A N 1
ATOM 708 C CA . ASP A 1 96 ? -9.888 -11.077 10.269 1.00 86.81 96 ASP A CA 1
ATOM 709 C C . ASP A 1 96 ? -10.597 -9.770 10.677 1.00 86.81 96 ASP A C 1
ATOM 711 O O . ASP A 1 96 ? -10.631 -9.401 11.858 1.00 86.81 96 ASP A O 1
ATOM 715 N N . GLY A 1 97 ? -11.250 -9.108 9.719 1.00 86.94 97 GLY A N 1
ATOM 716 C CA . GLY A 1 97 ? -12.009 -7.881 9.918 1.00 86.94 97 GLY A CA 1
ATOM 717 C C . GLY A 1 97 ? -11.153 -6.615 9.905 1.00 86.94 97 GLY A C 1
ATOM 718 O O . GLY A 1 97 ? -11.710 -5.521 10.104 1.00 86.94 97 GLY A O 1
ATOM 719 N N . LEU A 1 98 ? -9.841 -6.734 9.679 1.00 87.44 98 LEU A N 1
ATOM 720 C CA . LEU A 1 98 ? -8.909 -5.623 9.517 1.00 87.44 98 LEU A CA 1
ATOM 721 C C . LEU A 1 98 ? -8.633 -5.368 8.033 1.00 87.44 98 LEU A C 1
ATOM 723 O O . LEU A 1 98 ? -8.698 -6.247 7.191 1.00 87.44 98 LEU A O 1
ATOM 727 N N . ALA A 1 99 ? -8.366 -4.109 7.689 1.00 90.31 99 ALA A N 1
ATOM 728 C CA . ALA A 1 99 ? -8.052 -3.743 6.314 1.00 90.31 99 ALA A CA 1
ATOM 729 C C . ALA A 1 99 ? -6.550 -3.893 6.050 1.00 90.31 99 ALA A C 1
ATOM 731 O O . ALA A 1 99 ? -5.755 -3.204 6.699 1.00 90.31 99 ALA A O 1
ATOM 732 N N . ASP A 1 100 ? -6.198 -4.714 5.067 1.00 93.38 100 ASP A N 1
ATOM 733 C CA . ASP A 1 100 ? -4.843 -4.946 4.568 1.00 93.38 100 ASP A CA 1
ATOM 734 C C . ASP A 1 100 ? -4.553 -4.110 3.318 1.00 93.38 100 ASP A C 1
ATOM 736 O O . ASP A 1 100 ? -5.465 -3.564 2.689 1.00 93.38 100 ASP A O 1
ATOM 740 N N . ILE A 1 101 ? -3.276 -3.997 2.941 1.00 95.19 101 ILE A N 1
ATOM 741 C CA . ILE A 1 101 ? -2.831 -3.145 1.827 1.00 95.19 101 ILE A CA 1
ATOM 742 C C . ILE A 1 101 ? -2.048 -3.964 0.803 1.00 95.19 101 ILE A C 1
ATOM 744 O O . ILE A 1 101 ? -1.013 -4.541 1.124 1.00 95.19 101 ILE A O 1
ATOM 748 N N . TYR A 1 102 ? -2.480 -3.931 -0.456 1.00 96.19 102 TYR A N 1
ATOM 749 C CA . TYR A 1 102 ? -1.743 -4.476 -1.593 1.00 96.19 102 TYR A CA 1
ATOM 750 C C . TYR A 1 102 ? -1.155 -3.355 -2.454 1.00 96.19 102 TYR A C 1
ATOM 752 O O . TYR A 1 102 ? -1.882 -2.474 -2.917 1.00 96.19 102 TYR A O 1
ATOM 760 N N . LEU A 1 103 ? 0.156 -3.400 -2.690 1.00 95.31 103 LEU A N 1
ATOM 761 C CA . LEU A 1 103 ? 0.907 -2.425 -3.477 1.00 95.31 103 LEU A CA 1
ATOM 762 C C . LEU A 1 103 ? 1.496 -3.090 -4.718 1.00 95.31 103 LEU A C 1
ATOM 764 O O . LEU A 1 103 ? 2.236 -4.073 -4.626 1.00 95.31 103 LEU A O 1
ATOM 768 N N . CYS A 1 104 ? 1.183 -2.526 -5.880 1.00 94.81 104 CYS A N 1
ATOM 769 C CA . CYS A 1 104 ? 1.719 -2.988 -7.149 1.00 94.81 104 CYS A CA 1
ATOM 770 C C . CYS A 1 104 ? 3.074 -2.315 -7.425 1.00 94.81 104 CYS A C 1
ATOM 772 O O . CYS A 1 104 ? 3.232 -1.105 -7.239 1.00 94.81 104 CYS A O 1
ATOM 774 N N . GLY A 1 105 ? 4.054 -3.085 -7.889 1.00 92.75 105 GLY A N 1
ATOM 775 C CA . GLY A 1 105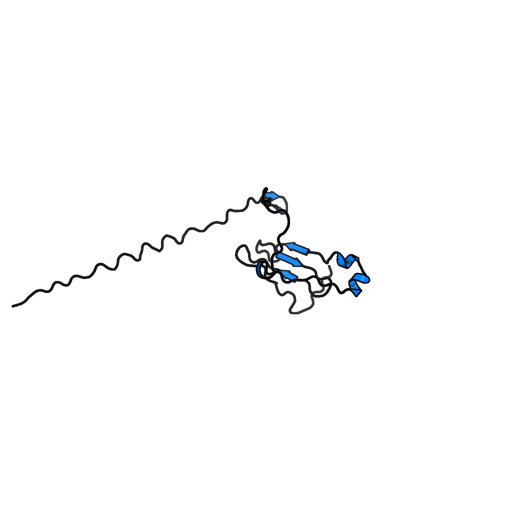 ? 5.334 -2.583 -8.388 1.00 92.75 105 GLY A CA 1
ATOM 776 C C . GLY A 1 105 ? 5.3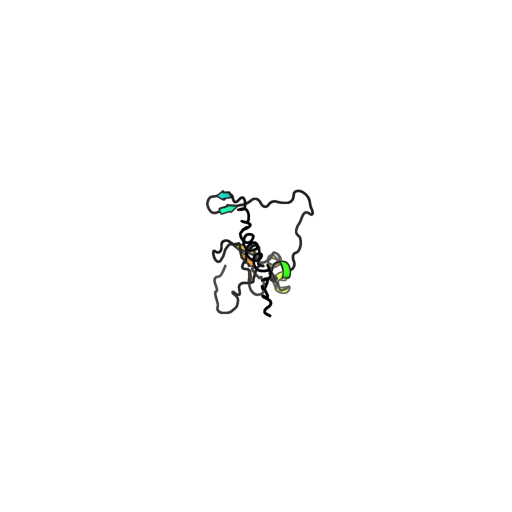21 -2.484 -9.910 1.00 92.75 105 GLY A C 1
ATOM 777 O O . GLY A 1 105 ? 4.728 -3.323 -10.581 1.00 92.75 105 GLY A O 1
ATOM 778 N N . LEU A 1 106 ? 5.943 -1.447 -10.467 1.00 91.81 106 LEU A N 1
ATOM 779 C CA . LEU A 1 106 ? 6.214 -1.348 -11.906 1.00 91.81 106 LEU A CA 1
ATOM 780 C C . LEU A 1 106 ? 7.439 -2.185 -12.269 1.00 91.81 106 LEU A C 1
ATOM 782 O O . LEU A 1 106 ? 7.407 -2.968 -13.216 1.00 91.81 106 LEU A O 1
ATOM 786 N N . ASN A 1 107 ? 8.489 -2.063 -11.456 1.00 86.69 107 ASN A N 1
ATOM 787 C CA . ASN A 1 107 ? 9.653 -2.929 -11.488 1.00 86.69 107 ASN A CA 1
ATOM 788 C C . ASN A 1 107 ? 9.769 -3.650 -10.139 1.00 86.69 107 ASN A C 1
ATOM 790 O O . ASN A 1 107 ? 9.634 -3.043 -9.077 1.00 86.69 107 ASN A O 1
ATOM 794 N N . GLY A 1 108 ? 10.057 -4.951 -10.177 1.00 82.38 108 GLY A N 1
ATOM 795 C CA . GLY A 1 108 ? 10.187 -5.779 -8.978 1.00 82.38 108 GLY A CA 1
ATOM 796 C C . GLY A 1 108 ? 8.899 -6.510 -8.595 1.00 82.38 108 GLY A C 1
ATOM 797 O O . GLY A 1 108 ? 8.092 -6.859 -9.452 1.00 82.38 108 GLY A O 1
ATOM 798 N N . SER A 1 109 ? 8.761 -6.824 -7.306 1.00 89.38 109 SER A N 1
ATOM 799 C CA . SER A 1 109 ? 7.634 -7.603 -6.776 1.00 89.38 109 SER A CA 1
ATOM 800 C C . SER A 1 109 ? 6.548 -6.698 -6.203 1.00 89.38 109 SER A C 1
ATOM 802 O O . SER A 1 109 ? 6.845 -5.659 -5.618 1.00 89.38 109 SER A O 1
ATOM 804 N N . ASN A 1 110 ? 5.297 -7.137 -6.319 1.00 93.75 110 ASN A N 1
ATOM 805 C CA . ASN A 1 110 ? 4.182 -6.560 -5.573 1.00 93.75 110 ASN A CA 1
ATOM 806 C C . ASN A 1 110 ? 4.297 -6.946 -4.090 1.00 93.75 110 ASN A C 1
ATOM 808 O O . ASN A 1 110 ? 4.879 -7.985 -3.767 1.00 93.75 110 ASN A O 1
ATOM 812 N N . ALA A 1 111 ? 3.712 -6.144 -3.204 1.00 94.62 111 ALA A N 1
ATOM 813 C CA . ALA A 1 111 ? 3.752 -6.372 -1.762 1.00 94.62 111 ALA A CA 1
ATOM 814 C C . ALA A 1 111 ? 2.341 -6.396 -1.162 1.00 94.62 111 ALA A C 1
ATOM 816 O O . ALA A 1 111 ? 1.509 -5.555 -1.495 1.00 94.62 111 ALA A O 1
ATOM 817 N N . LEU A 1 112 ? 2.088 -7.345 -0.257 1.00 95.25 112 LEU A N 1
ATOM 818 C CA . LEU A 1 112 ? 0.870 -7.414 0.552 1.00 95.25 112 LEU A CA 1
ATOM 819 C C . LEU A 1 112 ? 1.239 -7.195 2.019 1.00 95.25 112 LEU A C 1
ATOM 821 O O . LEU A 1 112 ? 1.926 -8.024 2.618 1.00 95.25 112 LEU A O 1
ATOM 825 N N . TYR A 1 113 ? 0.765 -6.098 2.593 1.00 94.31 113 TYR A N 1
ATOM 826 C CA . TYR A 1 113 ? 0.936 -5.747 3.994 1.00 94.31 113 TYR A CA 1
ATOM 827 C C . TYR A 1 113 ? -0.308 -6.134 4.780 1.00 94.31 113 TYR A C 1
ATOM 829 O O . TYR A 1 113 ? -1.371 -5.544 4.579 1.00 94.31 113 TYR A O 1
ATOM 837 N N . LYS A 1 114 ? -0.145 -7.095 5.690 1.00 93.56 114 LYS A N 1
ATOM 838 C CA . LYS A 1 114 ? -1.175 -7.494 6.640 1.00 93.5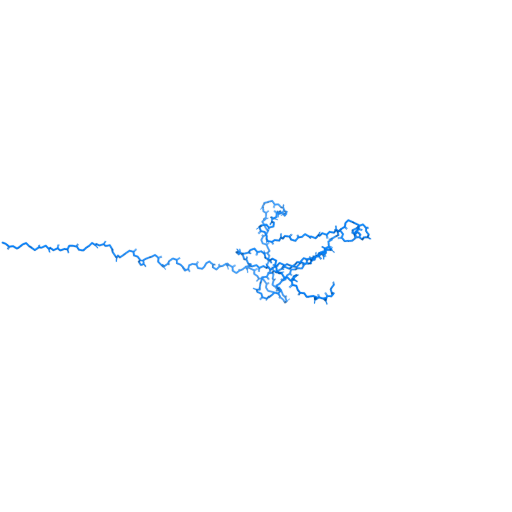6 114 LYS A CA 1
ATOM 839 C C . LYS A 1 114 ? -1.272 -6.478 7.775 1.00 93.56 114 LYS A C 1
ATOM 841 O O . LYS A 1 114 ? -0.250 -6.076 8.343 1.00 93.56 114 LYS A O 1
ATOM 846 N N . ASN A 1 115 ? -2.493 -6.116 8.137 1.00 90.56 115 ASN A N 1
ATOM 847 C CA . ASN A 1 115 ? -2.798 -5.314 9.304 1.00 90.56 115 ASN A CA 1
ATOM 848 C C . ASN A 1 115 ? -2.924 -6.176 10.556 1.00 90.56 115 ASN A C 1
ATOM 850 O O . ASN A 1 115 ? -3.594 -7.198 10.565 1.00 90.56 115 ASN A O 1
ATOM 854 N N . LEU A 1 116 ? -2.246 -5.758 11.624 1.00 88.00 116 LEU A N 1
ATOM 855 C CA . LEU A 1 116 ? -2.215 -6.482 12.892 1.00 88.00 116 LEU A CA 1
ATOM 856 C C . LEU A 1 116 ? -3.042 -5.791 13.994 1.00 88.00 116 LEU A C 1
ATOM 858 O O . LEU A 1 116 ? -3.104 -6.268 15.124 1.00 88.00 116 LEU A O 1
ATOM 862 N N . GLY A 1 117 ? -3.728 -4.691 13.668 1.00 81.88 117 GLY A N 1
ATOM 863 C CA . GLY A 1 117 ? -4.659 -4.005 14.561 1.00 81.88 117 GLY A CA 1
ATOM 864 C C . GLY A 1 117 ? -4.026 -2.881 15.384 1.00 81.88 117 GLY A C 1
ATOM 865 O O . GLY A 1 117 ? -2.858 -2.546 15.260 1.00 81.88 117 GLY A O 1
ATOM 866 N N . VAL A 1 118 ? -4.824 -2.254 16.256 1.00 65.31 118 VAL A N 1
ATOM 867 C CA . VAL A 1 118 ? -4.523 -0.954 16.909 1.00 65.31 118 VAL A CA 1
ATOM 868 C C . VAL A 1 118 ? -3.260 -0.965 17.793 1.00 65.31 118 VAL A C 1
ATOM 870 O O . VAL A 1 118 ? -2.772 0.093 18.189 1.00 65.31 118 VAL A O 1
ATOM 873 N N . ARG A 1 119 ? -2.713 -2.143 18.109 1.00 54.16 119 ARG A N 1
ATOM 874 C CA . ARG A 1 119 ? -1.494 -2.296 18.918 1.00 54.16 119 ARG A CA 1
ATOM 875 C C . ARG A 1 119 ? -0.278 -2.769 18.126 1.00 54.16 119 ARG A C 1
ATOM 877 O O . ARG A 1 119 ? 0.829 -2.644 18.642 1.00 54.16 119 ARG A O 1
ATOM 884 N N . ASP A 1 120 ? -0.464 -3.220 16.889 1.00 55.09 120 ASP A N 1
ATOM 885 C CA . ASP A 1 120 ? 0.573 -3.872 16.102 1.00 55.09 120 ASP A CA 1
ATOM 886 C C . ASP A 1 120 ? 0.688 -3.235 14.703 1.00 55.09 120 ASP A C 1
ATOM 888 O O . ASP A 1 120 ? -0.287 -2.845 14.067 1.00 55.09 120 ASP A O 1
ATOM 892 N N . ARG A 1 121 ? 1.927 -3.064 14.234 1.00 62.62 121 ARG A N 1
ATOM 893 C CA . ARG A 1 121 ? 2.248 -2.438 12.936 1.00 62.62 121 ARG A CA 1
ATOM 894 C C . ARG A 1 121 ? 1.796 -3.315 11.768 1.00 62.62 121 ARG A C 1
ATOM 896 O O . ARG A 1 121 ? 1.591 -4.512 11.943 1.00 62.62 121 ARG A O 1
ATOM 903 N N . LEU A 1 122 ? 1.738 -2.746 10.562 1.00 67.75 122 LEU A N 1
ATOM 904 C CA . LEU A 1 122 ? 1.604 -3.566 9.360 1.00 67.75 122 LEU A CA 1
ATOM 905 C C . LEU A 1 122 ? 2.837 -4.471 9.217 1.00 67.75 122 LEU A C 1
ATOM 907 O O . LEU A 1 122 ? 3.962 -4.043 9.486 1.00 67.75 122 LEU A O 1
ATOM 911 N N . GLN A 1 123 ? 2.637 -5.713 8.792 1.00 70.00 123 GLN A N 1
ATOM 912 C CA . GLN A 1 123 ? 3.727 -6.627 8.452 1.00 70.00 123 GLN A CA 1
ATOM 913 C C . GLN A 1 123 ? 3.594 -7.068 7.004 1.00 70.00 123 GLN A C 1
ATOM 915 O O . GLN A 1 123 ? 2.502 -7.365 6.529 1.00 70.00 123 GLN A O 1
ATOM 920 N N . GLU A 1 124 ? 4.716 -7.130 6.294 1.00 61.00 124 GLU A N 1
ATOM 921 C CA . GLU A 1 124 ? 4.740 -7.716 4.961 1.00 61.00 124 GLU A CA 1
ATOM 922 C C . GLU A 1 124 ? 4.413 -9.213 5.069 1.00 61.00 124 GLU A C 1
ATOM 924 O O . GLU A 1 124 ? 5.153 -9.989 5.680 1.00 61.00 124 GLU A O 1
ATOM 929 N N . SER A 1 125 ? 3.292 -9.629 4.484 1.00 55.56 125 SER A N 1
ATOM 930 C CA . SER A 1 125 ? 3.006 -11.046 4.300 1.00 55.56 125 SER A CA 1
ATOM 931 C C . SER A 1 125 ? 3.861 -11.533 3.129 1.00 55.56 125 SER A C 1
ATOM 933 O O . SER A 1 125 ? 3.765 -11.041 2.002 1.00 55.56 125 SER A O 1
ATOM 935 N N . ILE A 1 126 ? 4.777 -12.462 3.403 1.00 47.66 126 ILE A N 1
ATOM 936 C CA . ILE A 1 126 ? 5.697 -12.997 2.398 1.00 47.66 126 ILE A CA 1
ATOM 937 C C . ILE A 1 126 ? 4.894 -13.881 1.433 1.00 47.66 126 ILE A C 1
ATOM 939 O O . ILE A 1 126 ? 4.846 -15.098 1.585 1.00 47.66 126 ILE A O 1
ATOM 943 N N . LEU A 1 127 ? 4.292 -13.283 0.407 1.00 45.28 127 LEU A N 1
ATOM 944 C CA . LEU A 1 127 ? 3.801 -14.008 -0.771 1.00 45.28 127 LEU A CA 1
ATOM 945 C C . LEU A 1 127 ? 4.877 -14.139 -1.868 1.00 45.28 127 LEU A C 1
ATOM 947 O O . LEU A 1 127 ? 4.584 -14.578 -2.975 1.00 45.28 127 LEU A O 1
ATOM 951 N N . SER A 1 128 ? 6.144 -13.818 -1.573 1.00 44.16 128 SER A N 1
ATOM 952 C CA . SER A 1 128 ? 7.251 -13.868 -2.545 1.00 44.16 128 SER A CA 1
ATOM 953 C C . SER A 1 128 ? 8.222 -15.046 -2.381 1.00 44.16 128 SER A C 1
ATOM 955 O O . SER A 1 128 ? 9.182 -15.157 -3.145 1.00 44.16 128 SER A O 1
ATOM 957 N N . ARG A 1 129 ? 7.992 -15.984 -1.450 1.00 39.41 129 ARG A N 1
ATOM 958 C CA . ARG A 1 129 ? 8.827 -17.194 -1.333 1.00 39.41 129 ARG A CA 1
ATOM 959 C C . ARG A 1 129 ? 8.100 -18.449 -1.804 1.00 39.41 129 ARG A C 1
ATOM 961 O O . ARG A 1 129 ? 7.590 -19.222 -1.006 1.00 39.41 129 ARG A O 1
ATOM 968 N N . GLY A 1 130 ? 8.179 -18.676 -3.115 1.00 31.81 130 GLY A N 1
ATOM 969 C CA . GLY A 1 130 ? 8.042 -20.002 -3.715 1.00 31.81 130 GLY A CA 1
ATOM 970 C C . GLY A 1 130 ? 6.817 -20.182 -4.605 1.00 31.81 130 GLY A C 1
ATOM 971 O O . GLY A 1 130 ? 5.708 -20.348 -4.120 1.00 31.81 130 GLY A O 1
ATOM 972 N N . GLY A 1 131 ? 7.065 -20.274 -5.913 1.00 25.38 131 GLY A N 1
ATOM 973 C CA . GLY A 1 131 ? 6.153 -20.923 -6.853 1.00 25.38 131 GLY A CA 1
ATOM 974 C C . GLY A 1 131 ? 5.146 -19.993 -7.523 1.00 25.38 131 GLY A C 1
ATOM 975 O O . GLY A 1 131 ? 4.148 -19.603 -6.939 1.00 25.38 131 GLY A O 1
ATOM 976 N N . LEU A 1 132 ? 5.424 -19.696 -8.794 1.00 33.19 132 LEU A N 1
ATOM 977 C CA . LEU A 1 132 ? 4.483 -19.340 -9.859 1.00 33.19 132 LEU A CA 1
ATOM 978 C C . LEU A 1 132 ? 2.994 -19.347 -9.461 1.00 33.19 132 LEU A C 1
ATOM 980 O O . LEU A 1 132 ? 2.347 -20.392 -9.470 1.00 33.19 132 LEU A O 1
ATOM 984 N N . TYR A 1 133 ? 2.416 -18.160 -9.285 1.00 28.78 133 TYR A N 1
ATOM 985 C CA . TYR A 1 133 ? 0.998 -17.965 -9.561 1.00 28.78 133 TYR A CA 1
ATOM 986 C C . TYR A 1 133 ? 0.819 -16.800 -10.532 1.00 28.78 133 TYR A C 1
ATOM 988 O O . TYR A 1 133 ? 0.592 -15.651 -10.163 1.00 28.78 133 TYR A O 1
ATOM 996 N N . ARG A 1 134 ? 0.938 -17.120 -11.826 1.00 29.19 134 ARG A N 1
ATOM 997 C CA . ARG A 1 134 ? 0.396 -16.289 -12.901 1.00 29.19 134 ARG A CA 1
ATOM 998 C C . ARG A 1 134 ? -1.132 -16.364 -12.797 1.00 29.19 134 ARG A C 1
ATOM 1000 O O . ARG A 1 134 ? -1.744 -17.247 -13.391 1.00 29.19 134 ARG A O 1
ATOM 1007 N N . ARG A 1 135 ? -1.754 -15.414 -12.103 1.00 26.89 135 ARG A N 1
ATOM 1008 C CA . ARG A 1 135 ? -3.016 -14.845 -12.587 1.00 26.89 135 ARG A CA 1
ATOM 1009 C C . ARG A 1 135 ? -2.708 -13.427 -13.035 1.00 26.89 135 ARG A C 1
ATOM 1011 O O . ARG A 1 135 ? -2.338 -12.588 -12.226 1.00 26.89 135 ARG A O 1
ATOM 1018 N N . GLN A 1 136 ? -2.771 -13.239 -14.351 1.00 24.86 136 GLN A N 1
ATOM 1019 C CA . GLN A 1 136 ? -2.837 -11.920 -14.957 1.00 24.86 136 GLN A CA 1
ATOM 1020 C C . GLN A 1 136 ? -4.033 -11.194 -14.340 1.00 24.86 136 GLN A C 1
ATOM 1022 O O . GLN A 1 136 ? -5.146 -11.721 -14.374 1.00 24.86 136 GLN A O 1
ATOM 1027 N N . TRP A 1 137 ? -3.765 -10.026 -13.780 1.00 35.59 137 TRP A N 1
ATOM 1028 C CA . TRP A 1 137 ? -4.671 -8.893 -13.827 1.00 35.59 137 TRP A CA 1
ATOM 1029 C C . TRP A 1 137 ? -3.910 -7.785 -14.542 1.00 35.59 137 TRP A C 1
ATOM 1031 O O . TRP A 1 137 ? -2.707 -7.629 -14.222 1.00 35.59 137 TRP A O 1
#